Protein AF-A0A453DGQ0-F1 (afdb_monomer)

Foldseek 3Di:
DPDDDDPVNLVVVLVVLQPDDDPQVVLLVVLLVLLPDDDDLSSLVSLQSSLVSLDDHDVVSLVSNLVSLLVCLPPQDADDPSNLSSLLSSLLRCLQVAAPVSLVSVVSSCVRHDDPPRSVSSVVSNVVYHGPPDDPDVPDPPDPPPPPPDPPPPPPDDDPDDDDDDD

Radius of gyration: 24.18 Å; Cα contacts (8 Å, |Δi|>4): 117; chains: 1; bounding box: 93×49×43 Å

Sequence (167 aa):
QEGNCTLREAVIIGSIIQKVTIPPLHASAALMKLADLEYCGTTSYFIKLFLDKKYALPYRVLDAVFAHFMRFLDDERSMPVIWHQSLLAFVERYKNELEKKDKEQLSRLLDNQKHYLVTPEIRRELRSSANRGEKPTDMSICSPVSVITKPIEEDRWNVPEVPMEED

Mean predicted aligned error: 10.78 Å

Nearest PDB structures (foldseek):
  7wtx-assembly1_w  TM=9.808E-01  e=4.822E-11  Homo sapiens
  7wu0-assembly1_w  TM=9.792E-01  e=1.190E-10  Homo sapiens
  7mqa-assemb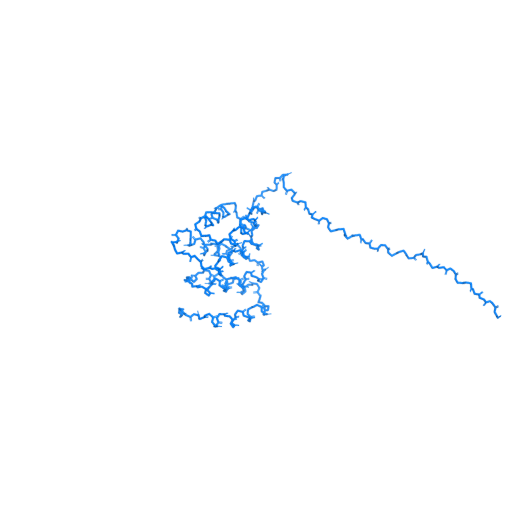ly1_SZ  TM=9.796E-01  e=6.894E-10  Homo sapiens
  7wtv-assembly1_w  TM=9.708E-01  e=7.249E-10  Homo sapiens
  7wtw-assembly1_w  TM=9.707E-01  e=4.416E-09  Homo sapiens

Organism: Aegilops tauschii subsp. strangulata (NCBI:txid200361)

Solvent-accessible surface area (backbone atoms only — not comparable to full-atom values): 10396 Å² total; per-residue (Å²): 130,87,92,72,80,47,75,68,58,47,52,57,56,44,55,49,60,71,73,52,89,68,59,57,69,60,51,43,54,52,47,36,55,54,33,70,46,82,89,46,76,57,49,31,46,53,50,27,57,59,44,73,66,66,62,87,69,58,66,72,40,54,53,37,46,50,51,43,60,56,70,48,44,85,48,87,68,84,75,54,70,55,47,56,53,22,51,35,44,45,42,73,72,42,37,53,75,31,39,62,70,56,54,52,51,50,50,53,31,51,73,63,54,74,44,95,76,53,44,60,54,42,51,52,47,56,74,75,42,59,45,40,90,60,74,85,60,101,81,68,81,74,75,75,82,77,76,82,75,71,77,82,79,76,78,87,76,79,77,77,84,75,83,79,83,84,132

Secondary structure (DSSP, 8-state):
--S---HHHHHHHHHHHHHS---HHHHHHHHHHHHHSPP-HHHHHHHHHHHHT-PPPPHHHHHHHHHHHHTTTT--SPPPHHHHHHHHHHHHHHGGGS-HHHHHHHHHHHHHS--TTHHHHHHHHHHTSPPTT----TT--------------------PPPPPPP-

InterPro domains:
  IPR007955 Bystin [PF05291] (2-135)
  IPR007955 Bystin [PTHR12821] (1-167)

pLDDT: mean 86.14, std 18.2, range [41.0, 98.56]

Structure (mmCIF, N/CA/C/O backbone):
data_AF-A0A453DGQ0-F1
#
_entry.id   AF-A0A453DGQ0-F1
#
loop_
_atom_site.group_PDB
_atom_site.id
_atom_site.type_symbol
_atom_site.label_atom_id
_atom_site.label_alt_id
_atom_site.label_comp_id
_atom_site.label_asym_id
_atom_site.label_entity_id
_atom_site.label_seq_id
_atom_site.pdbx_PDB_ins_code
_atom_site.Cartn_x
_atom_site.Cartn_y
_atom_site.Cartn_z
_atom_site.occupancy
_atom_site.B_iso_or_equiv
_atom_site.auth_seq_id
_atom_site.auth_comp_id
_atom_site.auth_asym_id
_atom_site.auth_atom_id
_atom_site.pdbx_PDB_model_num
ATOM 1 N N . GLN A 1 1 ? -10.926 1.492 -20.078 1.00 49.34 1 GLN A N 1
ATOM 2 C CA . GLN A 1 1 ? -10.073 0.435 -19.500 1.00 49.34 1 GLN A CA 1
ATOM 3 C C . GLN A 1 1 ? -11.000 -0.750 -19.293 1.00 49.34 1 GLN A C 1
ATOM 5 O O . GLN A 1 1 ? -11.985 -0.580 -18.587 1.00 49.34 1 GLN A O 1
ATOM 10 N N . GLU A 1 2 ? -10.806 -1.848 -20.026 1.00 51.12 2 GLU A N 1
ATOM 11 C CA . GLU A 1 2 ? -11.683 -3.028 -19.944 1.00 51.12 2 GLU A CA 1
ATOM 12 C C . GLU A 1 2 ? -11.531 -3.681 -18.559 1.00 51.12 2 GLU A C 1
ATOM 14 O O . GLU A 1 2 ? -10.420 -3.865 -18.061 1.00 51.12 2 GLU A O 1
ATOM 19 N N . GLY A 1 3 ? -12.661 -3.889 -17.882 1.00 58.97 3 GLY A N 1
ATOM 20 C CA . GLY A 1 3 ? -12.757 -4.011 -16.425 1.00 58.97 3 GLY A CA 1
ATOM 21 C C . GLY A 1 3 ? -12.682 -5.430 -15.864 1.00 58.97 3 GLY A C 1
ATOM 22 O O . GLY A 1 3 ? -13.432 -5.746 -14.946 1.00 58.97 3 GLY A O 1
ATOM 23 N N . ASN A 1 4 ? -11.837 -6.313 -16.393 1.00 66.88 4 ASN A N 1
ATOM 24 C CA . ASN A 1 4 ? -11.818 -7.710 -15.945 1.00 66.88 4 ASN A CA 1
ATOM 25 C C . ASN A 1 4 ? -10.459 -8.402 -16.122 1.00 66.88 4 ASN A C 1
ATOM 27 O O . ASN A 1 4 ? -10.332 -9.358 -16.876 1.00 66.88 4 ASN A O 1
ATOM 31 N N . CYS A 1 5 ? -9.453 -7.983 -15.347 1.00 85.88 5 CYS A N 1
ATOM 32 C CA . CYS A 1 5 ? -8.300 -8.849 -15.099 1.00 85.88 5 CYS A CA 1
ATOM 33 C C . CYS A 1 5 ? -8.734 -10.013 -14.197 1.00 85.88 5 CYS A C 1
ATOM 35 O O . CYS A 1 5 ? -9.160 -9.807 -13.058 1.00 85.88 5 CYS A O 1
ATOM 37 N N . THR A 1 6 ? -8.644 -11.241 -14.700 1.00 91.38 6 THR A N 1
ATOM 38 C CA . THR A 1 6 ? -8.937 -12.445 -13.917 1.00 91.38 6 THR A CA 1
ATOM 39 C C . THR A 1 6 ? -7.792 -12.770 -12.956 1.00 91.38 6 THR A C 1
ATOM 41 O O . THR A 1 6 ? -6.635 -12.406 -13.174 1.00 91.38 6 THR A O 1
ATOM 44 N N . LEU A 1 7 ? -8.079 -13.537 -11.898 1.00 91.00 7 LEU A N 1
ATOM 45 C CA . LEU A 1 7 ? -7.051 -13.965 -10.939 1.00 91.00 7 LEU A CA 1
ATOM 46 C C . LEU A 1 7 ? -5.912 -14.756 -11.606 1.00 91.00 7 LEU A C 1
ATOM 48 O O . LEU A 1 7 ? -4.758 -14.622 -11.207 1.00 91.00 7 LEU A O 1
ATOM 52 N N . ARG A 1 8 ? -6.218 -15.564 -12.630 1.00 93.31 8 ARG A N 1
ATOM 53 C CA . ARG A 1 8 ? -5.208 -16.354 -13.353 1.00 93.31 8 ARG A CA 1
ATOM 54 C C . ARG A 1 8 ? -4.257 -15.456 -14.138 1.00 93.31 8 ARG A C 1
ATOM 56 O O . ARG A 1 8 ? -3.046 -15.630 -14.041 1.00 93.31 8 ARG A O 1
ATOM 63 N N . GLU A 1 9 ? -4.793 -14.481 -14.864 1.00 94.62 9 GLU A N 1
ATOM 64 C CA . GLU A 1 9 ? -3.987 -13.504 -15.605 1.00 94.62 9 GLU A CA 1
ATOM 65 C C . GLU A 1 9 ? -3.134 -12.668 -14.655 1.00 94.62 9 GLU A C 1
ATOM 67 O O . GLU A 1 9 ? -1.936 -12.499 -14.890 1.00 94.62 9 GLU A O 1
ATOM 72 N N . ALA A 1 10 ? -3.723 -12.222 -13.541 1.00 95.19 10 ALA A N 1
ATOM 73 C CA . ALA A 1 10 ? -3.013 -11.460 -12.527 1.00 95.19 10 ALA A CA 1
ATOM 74 C C . ALA A 1 10 ? -1.803 -12.227 -11.985 1.00 95.19 10 ALA A C 1
ATOM 76 O O . ALA A 1 10 ? -0.714 -11.666 -11.920 1.00 95.19 10 ALA A O 1
ATOM 77 N N . VAL A 1 11 ? -1.952 -13.516 -11.666 1.00 95.56 11 VAL A N 1
ATOM 78 C CA . VAL A 1 11 ? -0.847 -14.356 -11.170 1.00 95.56 11 VAL A CA 1
ATOM 79 C C . VAL A 1 11 ? 0.253 -14.541 -12.221 1.00 95.56 11 VAL A C 1
ATOM 81 O O . VAL A 1 11 ? 1.436 -14.456 -11.885 1.00 95.56 11 VAL A O 1
ATOM 84 N N . ILE A 1 12 ? -0.106 -14.756 -13.492 1.00 97.06 12 ILE A N 1
ATOM 85 C CA . ILE A 1 12 ? 0.873 -14.921 -14.580 1.00 97.06 12 ILE A CA 1
ATOM 86 C C . ILE A 1 12 ? 1.690 -13.636 -14.757 1.00 97.06 12 ILE A C 1
ATOM 88 O O . ILE A 1 12 ? 2.921 -13.670 -14.691 1.00 97.06 12 ILE A O 1
ATOM 92 N N . ILE A 1 13 ? 1.012 -12.496 -14.918 1.00 96.44 13 ILE A N 1
ATOM 93 C CA . ILE A 1 13 ? 1.656 -11.183 -15.070 1.00 96.44 13 ILE A CA 1
ATOM 94 C C . ILE A 1 13 ? 2.458 -10.847 -13.810 1.00 96.44 13 ILE A C 1
ATOM 96 O O . ILE A 1 13 ? 3.587 -10.360 -13.885 1.00 96.44 13 ILE A O 1
ATOM 100 N N . GLY A 1 14 ? 1.907 -11.166 -12.642 1.00 96.50 14 GLY A N 1
ATOM 101 C CA . GLY A 1 14 ? 2.546 -10.941 -11.359 1.00 96.50 14 GLY A CA 1
ATOM 102 C C . GLY A 1 14 ? 3.877 -11.672 -11.217 1.00 96.50 14 GLY A C 1
ATOM 103 O O . GLY A 1 14 ? 4.852 -11.075 -10.764 1.00 96.50 14 GLY A O 1
ATOM 104 N N . SER A 1 15 ? 3.965 -12.921 -11.687 1.00 97.75 15 SER A N 1
ATOM 105 C CA . SER A 1 15 ? 5.225 -13.676 -11.693 1.00 97.75 15 SER A CA 1
ATOM 106 C C . SER A 1 15 ? 6.310 -12.983 -12.522 1.00 97.75 15 SER A C 1
ATOM 108 O O . SER A 1 15 ? 7.476 -12.958 -12.124 1.00 97.75 15 SER A O 1
ATOM 110 N N . ILE A 1 16 ? 5.933 -12.383 -13.655 1.00 97.69 16 ILE A N 1
ATOM 111 C CA . ILE A 1 16 ? 6.860 -11.631 -14.509 1.00 97.69 16 ILE A CA 1
ATOM 112 C C . ILE A 1 16 ? 7.320 -10.366 -13.786 1.00 97.69 16 ILE A C 1
ATOM 114 O O . ILE A 1 16 ? 8.525 -10.135 -13.683 1.00 97.69 16 ILE A O 1
ATOM 118 N N . ILE A 1 17 ? 6.383 -9.588 -13.226 1.00 97.06 17 ILE A N 1
ATOM 119 C CA . ILE A 1 17 ? 6.696 -8.371 -12.462 1.00 97.06 17 ILE A CA 1
ATOM 120 C C . ILE A 1 17 ? 7.673 -8.698 -11.337 1.00 97.06 17 ILE A C 1
ATOM 122 O O . ILE A 1 17 ? 8.669 -8.000 -11.189 1.00 97.06 17 ILE A O 1
ATOM 126 N N . GLN A 1 18 ? 7.452 -9.775 -10.580 1.00 96.94 18 GLN A N 1
ATOM 127 C CA . GLN A 1 18 ? 8.344 -10.189 -9.493 1.00 96.94 18 GLN A CA 1
ATOM 128 C C . GLN A 1 18 ? 9.767 -10.497 -9.969 1.00 96.94 18 GLN A C 1
ATOM 130 O O . GLN A 1 18 ? 10.722 -10.075 -9.315 1.00 96.94 18 GLN A O 1
ATOM 135 N N . LYS A 1 19 ? 9.920 -11.179 -11.109 1.00 97.00 19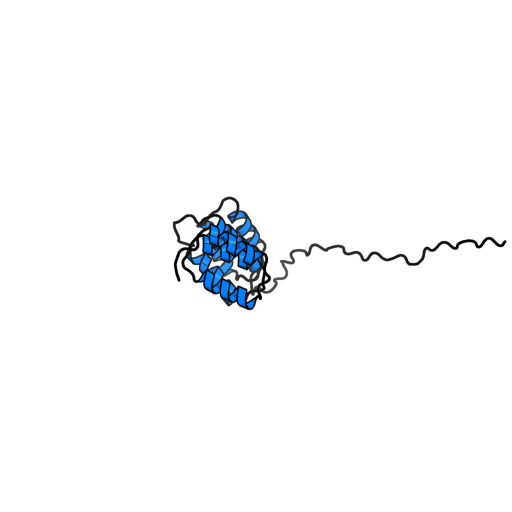 LYS A N 1
ATOM 136 C CA . LYS A 1 19 ? 11.221 -11.642 -11.619 1.00 97.00 19 LYS A CA 1
ATOM 137 C C . LYS A 1 19 ? 12.011 -10.564 -12.355 1.00 97.00 19 LYS A C 1
ATOM 139 O O . LYS A 1 19 ? 13.232 -10.538 -12.265 1.00 97.00 19 LYS A O 1
ATOM 144 N N . VAL A 1 20 ? 11.334 -9.682 -13.083 1.00 97.00 20 VAL A N 1
ATOM 145 C CA . VAL A 1 20 ? 11.991 -8.675 -13.924 1.00 97.00 20 VAL A CA 1
ATOM 146 C C . VAL A 1 20 ? 12.391 -7.455 -13.099 1.00 97.00 20 VAL A C 1
ATOM 148 O O . VAL A 1 20 ? 11.639 -6.987 -12.241 1.00 97.00 20 VAL A O 1
ATOM 151 N N . THR A 1 21 ? 13.569 -6.900 -13.372 1.00 96.31 21 THR A N 1
ATOM 152 C CA . THR A 1 21 ? 13.975 -5.597 -12.836 1.00 96.31 21 THR A CA 1
ATOM 153 C C . THR A 1 21 ? 13.303 -4.489 -13.638 1.00 96.31 21 THR A C 1
ATOM 155 O O . THR A 1 21 ? 13.544 -4.347 -14.833 1.00 96.31 21 THR A O 1
ATOM 158 N N . ILE A 1 22 ? 12.464 -3.693 -12.978 1.00 96.19 22 ILE A N 1
ATOM 159 C CA . ILE A 1 22 ? 11.734 -2.586 -13.599 1.00 96.19 22 ILE A CA 1
ATOM 160 C C . ILE A 1 22 ? 12.408 -1.279 -13.166 1.00 96.19 22 ILE A C 1
ATOM 162 O O . ILE A 1 22 ? 12.625 -1.087 -11.970 1.00 96.19 22 ILE A O 1
ATOM 166 N N . PRO A 1 23 ? 12.748 -0.354 -14.079 1.00 97.00 23 PRO A N 1
ATOM 167 C CA . PRO A 1 23 ? 13.328 0.917 -13.665 1.00 97.00 23 PRO A CA 1
ATOM 168 C C . PRO A 1 23 ? 12.368 1.704 -12.744 1.00 97.00 23 PRO A C 1
ATOM 170 O O . PRO A 1 23 ? 11.169 1.763 -13.045 1.00 97.00 23 PRO A O 1
ATOM 173 N N . PRO A 1 24 ? 12.859 2.356 -11.669 1.00 95.50 24 PRO A N 1
ATOM 174 C CA . PRO A 1 24 ? 12.008 2.983 -10.649 1.00 95.50 24 PRO A CA 1
ATOM 175 C C . PRO A 1 24 ? 11.001 4.007 -11.183 1.00 95.50 24 PRO A C 1
ATOM 177 O O . PRO A 1 24 ? 9.884 4.093 -10.674 1.00 95.50 24 PRO A O 1
ATOM 180 N N . LEU A 1 25 ? 11.361 4.756 -12.231 1.00 96.00 25 LEU A N 1
ATOM 181 C CA . LEU A 1 25 ? 10.475 5.749 -12.844 1.00 96.00 25 LEU A CA 1
ATOM 182 C C . LEU A 1 25 ? 9.235 5.099 -13.479 1.00 96.00 25 LEU A C 1
ATOM 184 O O . LEU A 1 25 ? 8.115 5.562 -13.274 1.00 96.00 25 LEU A O 1
ATOM 188 N N . HIS A 1 26 ? 9.423 3.991 -14.199 1.00 96.88 26 HIS A N 1
ATOM 189 C CA . HIS A 1 26 ? 8.323 3.250 -14.817 1.00 96.88 26 HIS A CA 1
ATOM 190 C C . HIS A 1 26 ? 7.452 2.568 -13.759 1.00 96.88 26 HIS A C 1
ATOM 192 O O . HIS A 1 26 ? 6.227 2.615 -13.846 1.00 96.88 26 HIS A O 1
ATOM 198 N N . ALA A 1 27 ? 8.075 1.994 -12.724 1.00 96.94 27 ALA A N 1
ATOM 199 C CA . ALA A 1 27 ? 7.355 1.408 -11.595 1.00 96.94 27 ALA A CA 1
ATOM 200 C C . ALA A 1 27 ? 6.500 2.452 -10.857 1.00 96.94 27 ALA A C 1
ATOM 202 O O . ALA A 1 27 ? 5.346 2.188 -10.536 1.00 96.94 27 ALA A O 1
ATOM 203 N N . SER A 1 28 ? 7.037 3.658 -10.659 1.00 96.94 28 SER A N 1
ATOM 204 C CA . SER A 1 28 ? 6.330 4.789 -10.049 1.00 96.94 28 SER A CA 1
ATOM 205 C C . SER A 1 28 ? 5.087 5.188 -10.846 1.00 96.94 28 SER A C 1
ATOM 207 O O . SER A 1 28 ? 4.002 5.311 -10.281 1.00 96.94 28 SER A O 1
ATOM 209 N N . ALA A 1 29 ? 5.224 5.342 -12.168 1.00 97.38 29 ALA A N 1
ATOM 210 C CA . ALA A 1 29 ? 4.107 5.695 -13.042 1.00 97.38 29 ALA A CA 1
ATOM 211 C C . ALA A 1 29 ? 3.021 4.604 -13.068 1.00 97.38 29 ALA A C 1
ATOM 213 O O . ALA A 1 29 ? 1.832 4.914 -12.973 1.00 97.38 29 ALA A O 1
ATOM 214 N N . ALA A 1 30 ? 3.425 3.331 -13.141 1.00 97.00 30 ALA A N 1
ATOM 215 C CA . ALA A 1 30 ? 2.504 2.199 -13.082 1.00 97.00 30 ALA A CA 1
ATOM 216 C C . ALA A 1 30 ? 1.740 2.163 -11.751 1.00 97.00 30 ALA A C 1
ATOM 218 O O . ALA A 1 30 ? 0.522 1.989 -11.743 1.00 97.00 30 ALA A O 1
ATOM 219 N N . LEU A 1 31 ? 2.437 2.384 -10.634 1.00 97.12 31 LEU A N 1
ATOM 220 C CA . LEU A 1 31 ? 1.847 2.374 -9.301 1.00 97.12 31 LEU A CA 1
ATOM 221 C C . LEU A 1 31 ? 0.841 3.515 -9.094 1.00 97.12 31 LEU A C 1
ATOM 223 O O . LEU A 1 31 ? -0.240 3.260 -8.569 1.00 97.12 31 LEU A O 1
ATOM 227 N N . MET A 1 32 ? 1.135 4.735 -9.565 1.00 96.81 32 MET A N 1
ATOM 228 C CA . MET A 1 32 ? 0.142 5.822 -9.552 1.00 96.81 32 MET A CA 1
ATOM 229 C C . MET A 1 32 ? -1.101 5.442 -10.352 1.00 96.81 32 MET A C 1
ATOM 231 O O . MET A 1 32 ? -2.219 5.592 -9.868 1.00 96.81 32 MET A O 1
ATOM 235 N N . LYS A 1 33 ? -0.914 4.894 -11.562 1.00 96.31 33 LYS A N 1
ATOM 236 C CA . LYS A 1 33 ? -2.053 4.521 -12.399 1.00 96.31 33 LYS A CA 1
ATOM 237 C C . LYS A 1 33 ? -2.910 3.449 -11.733 1.00 96.31 33 LYS A C 1
ATOM 239 O O . LYS A 1 33 ? -4.126 3.559 -11.811 1.00 96.31 33 LYS A O 1
ATOM 244 N N . LEU A 1 34 ? -2.294 2.456 -11.083 1.00 96.06 34 LEU A N 1
ATOM 245 C CA . LEU A 1 34 ? -2.988 1.419 -10.312 1.00 96.06 34 LEU A CA 1
ATOM 246 C C . LEU A 1 34 ? -3.767 2.000 -9.126 1.00 96.06 34 LEU A C 1
ATOM 248 O O . LEU A 1 34 ? -4.903 1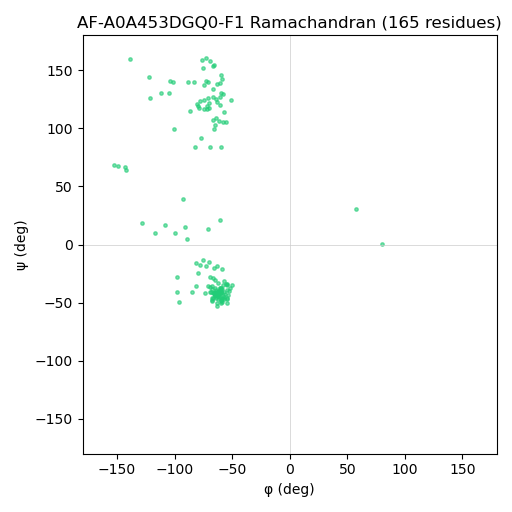.591 -8.902 1.00 96.06 34 LEU A O 1
ATOM 252 N N . ALA A 1 35 ? -3.188 2.958 -8.398 1.00 96.25 35 ALA A N 1
ATOM 253 C CA . ALA A 1 35 ? -3.852 3.635 -7.284 1.00 96.25 35 ALA A CA 1
ATOM 254 C C . ALA A 1 35 ? -5.108 4.411 -7.733 1.00 96.25 35 ALA A C 1
ATOM 256 O O . ALA A 1 35 ? -6.106 4.468 -7.007 1.00 96.25 35 ALA A O 1
ATOM 257 N N . ASP A 1 36 ? -5.093 4.947 -8.954 1.00 94.44 36 ASP A N 1
ATOM 258 C CA . ASP A 1 36 ? -6.222 5.665 -9.550 1.00 94.44 36 ASP A CA 1
ATOM 259 C C . ASP A 1 36 ? -7.333 4.760 -10.095 1.00 94.44 36 ASP A C 1
ATOM 261 O O . ASP A 1 36 ? -8.448 5.241 -10.297 1.00 94.44 36 ASP A O 1
ATOM 265 N N . LEU A 1 37 ? -7.073 3.470 -10.334 1.00 92.38 37 LEU A N 1
ATOM 266 C CA . LEU A 1 37 ? -8.096 2.568 -10.867 1.00 92.38 37 LEU A CA 1
ATOM 267 C C . LEU A 1 37 ? -9.237 2.350 -9.875 1.00 92.38 37 LEU A C 1
ATOM 269 O O . LEU A 1 37 ? -9.069 2.430 -8.653 1.00 92.38 37 LEU A O 1
ATOM 273 N N . GLU A 1 38 ? -10.401 2.013 -10.430 1.00 89.62 38 GLU A N 1
ATOM 274 C CA . GLU A 1 38 ? -11.485 1.447 -9.645 1.00 89.62 38 GLU A CA 1
ATOM 275 C C . GLU A 1 38 ? -11.013 0.155 -8.973 1.00 89.62 38 GLU A C 1
ATOM 277 O O . GLU A 1 38 ? -10.211 -0.622 -9.508 1.00 89.62 38 GLU A O 1
ATOM 282 N N . TYR A 1 39 ? -11.484 -0.041 -7.751 1.00 88.62 39 TYR A N 1
ATOM 283 C CA . TYR A 1 39 ? -11.034 -1.146 -6.944 1.00 88.62 39 TYR A CA 1
ATOM 284 C C . TYR A 1 39 ? -11.554 -2.485 -7.455 1.00 88.62 39 TYR A C 1
ATOM 286 O O . TYR A 1 39 ? -12.756 -2.734 -7.516 1.00 88.62 39 TYR A O 1
ATOM 294 N N . CYS A 1 40 ? -10.619 -3.397 -7.685 1.00 86.44 40 CYS A N 1
ATOM 295 C CA . CYS A 1 40 ? -10.867 -4.826 -7.745 1.00 86.44 40 CYS A CA 1
ATOM 296 C C . CYS A 1 40 ? -9.723 -5.558 -7.025 1.00 86.44 40 CYS A C 1
ATOM 298 O O . CYS A 1 40 ? -8.632 -5.011 -6.842 1.00 86.44 40 CYS A O 1
ATOM 300 N N . GLY A 1 41 ? -9.947 -6.805 -6.599 1.00 86.94 41 GLY A N 1
ATOM 301 C CA . GLY A 1 41 ? -8.957 -7.549 -5.804 1.00 86.94 41 GLY A CA 1
ATOM 302 C C . GLY A 1 41 ? -7.587 -7.695 -6.486 1.00 86.94 41 GLY A C 1
ATOM 303 O O . GLY A 1 41 ? -6.553 -7.678 -5.815 1.00 86.94 41 GLY A O 1
ATOM 304 N N . THR A 1 42 ? -7.553 -7.764 -7.822 1.00 93.06 42 THR A N 1
ATOM 305 C CA . THR A 1 42 ? -6.310 -7.820 -8.608 1.00 93.06 42 THR A CA 1
ATOM 306 C C . THR A 1 42 ? -5.526 -6.509 -8.575 1.00 93.06 42 THR A C 1
ATOM 308 O O . THR A 1 42 ? -4.300 -6.541 -8.646 1.00 93.06 42 THR A O 1
ATOM 311 N N . THR A 1 43 ? -6.188 -5.360 -8.401 1.00 94.12 43 THR A N 1
ATOM 312 C CA . THR A 1 43 ? -5.511 -4.062 -8.249 1.00 94.12 43 THR A CA 1
ATOM 313 C C . THR A 1 43 ? -4.639 -4.054 -6.993 1.00 94.12 43 THR A C 1
ATOM 315 O O . THR A 1 43 ? -3.455 -3.736 -7.086 1.00 94.12 43 THR A O 1
ATOM 318 N N . SER A 1 44 ? -5.158 -4.506 -5.841 1.00 95.50 44 SER A N 1
ATOM 319 C CA . SER A 1 44 ? -4.345 -4.658 -4.619 1.00 95.50 44 SER A CA 1
ATOM 320 C C . SER A 1 44 ? -3.197 -5.641 -4.792 1.00 95.50 44 SER A C 1
ATOM 322 O O . SER A 1 44 ? -2.111 -5.409 -4.270 1.00 95.50 44 SER A O 1
ATOM 324 N N . TYR A 1 45 ? -3.419 -6.727 -5.535 1.00 96.75 45 TYR A N 1
ATOM 325 C CA . TYR A 1 45 ? -2.355 -7.677 -5.832 1.00 96.75 45 TYR A CA 1
ATOM 326 C C . TYR A 1 45 ? -1.205 -6.999 -6.589 1.00 96.75 45 TYR A C 1
ATOM 328 O O . TYR A 1 45 ? -0.062 -7.073 -6.145 1.00 96.75 45 TYR A O 1
ATOM 336 N N . PHE A 1 46 ? -1.491 -6.266 -7.669 1.00 97.44 46 PHE A N 1
ATOM 337 C CA . PHE A 1 46 ? -0.454 -5.554 -8.417 1.00 97.44 46 PHE A CA 1
ATOM 338 C C . PHE A 1 46 ? 0.214 -4.439 -7.608 1.00 97.44 46 PHE A C 1
ATOM 340 O O . PHE A 1 46 ? 1.439 -4.333 -7.647 1.00 97.44 46 PHE A O 1
ATOM 347 N N . ILE A 1 47 ? -0.548 -3.648 -6.842 1.00 97.75 47 ILE A N 1
ATOM 348 C CA . ILE A 1 47 ? 0.011 -2.627 -5.941 1.00 97.75 47 ILE A CA 1
ATOM 349 C C . ILE A 1 47 ? 1.023 -3.278 -4.994 1.00 97.75 47 ILE A C 1
ATOM 351 O O . ILE A 1 47 ? 2.170 -2.836 -4.935 1.00 97.75 47 ILE A O 1
ATOM 355 N N . LYS A 1 48 ? 0.649 -4.382 -4.333 1.00 97.88 48 LYS A N 1
ATOM 356 C CA . LYS A 1 48 ? 1.554 -5.137 -3.460 1.00 97.88 48 LYS A CA 1
ATOM 357 C C . LYS A 1 48 ? 2.841 -5.543 -4.184 1.00 97.88 48 LYS A C 1
ATOM 359 O O . LYS A 1 48 ? 3.922 -5.328 -3.650 1.00 97.88 48 LYS A O 1
ATOM 364 N N . LEU A 1 49 ? 2.746 -6.080 -5.402 1.00 98.00 49 LEU A N 1
ATOM 365 C CA . LEU A 1 49 ? 3.925 -6.494 -6.175 1.00 98.00 49 LEU A CA 1
ATOM 366 C C . LEU A 1 49 ? 4.895 -5.348 -6.462 1.00 98.00 49 LEU A C 1
ATOM 368 O O . LEU A 1 49 ? 6.108 -5.542 -6.391 1.00 98.00 49 LEU A O 1
ATOM 372 N N . PHE A 1 50 ? 4.378 -4.165 -6.792 1.00 97.81 50 PHE A N 1
ATOM 373 C CA . PHE A 1 50 ? 5.214 -2.989 -7.018 1.00 97.81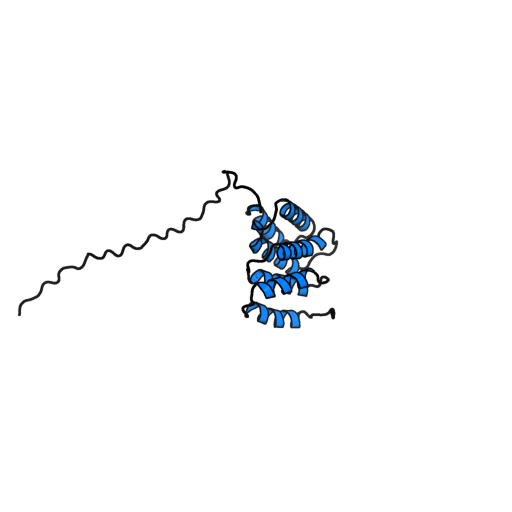 50 PHE A CA 1
ATOM 374 C C . PHE A 1 50 ? 5.831 -2.460 -5.717 1.00 97.81 50 PHE A C 1
ATOM 376 O O . PHE A 1 50 ? 6.988 -2.044 -5.729 1.00 97.81 50 PHE A O 1
ATOM 383 N N . LEU A 1 51 ? 5.115 -2.527 -4.592 1.00 97.88 51 LEU A N 1
ATOM 384 C CA . LEU A 1 51 ? 5.652 -2.161 -3.276 1.00 97.88 51 LEU A CA 1
ATOM 385 C C . LEU A 1 51 ? 6.749 -3.138 -2.815 1.00 97.88 51 LEU A C 1
ATOM 387 O O . LEU A 1 51 ? 7.787 -2.707 -2.310 1.00 97.88 51 LEU A O 1
ATOM 391 N N . ASP A 1 52 ? 6.582 -4.437 -3.082 1.00 97.50 52 ASP A N 1
ATOM 392 C CA . ASP A 1 52 ? 7.560 -5.488 -2.766 1.00 97.50 52 ASP A CA 1
ATOM 393 C C . ASP A 1 52 ? 8.893 -5.311 -3.522 1.00 97.50 52 ASP A C 1
ATOM 395 O O . ASP A 1 52 ? 9.923 -5.840 -3.094 1.00 97.50 52 ASP A O 1
ATOM 399 N N . LYS A 1 53 ? 8.917 -4.520 -4.607 1.00 96.19 53 LYS A N 1
ATOM 400 C CA . LYS A 1 53 ? 10.165 -4.117 -5.280 1.00 96.19 53 LYS A CA 1
ATOM 401 C C . LYS A 1 53 ? 11.016 -3.145 -4.470 1.00 96.19 53 LYS A C 1
ATOM 403 O O . LYS A 1 53 ? 12.190 -2.972 -4.788 1.00 96.19 53 LYS A O 1
ATOM 408 N N . LYS A 1 54 ? 10.454 -2.522 -3.429 1.00 95.56 54 LYS A N 1
ATOM 409 C CA . LYS A 1 54 ? 11.174 -1.677 -2.465 1.00 95.56 54 LYS A CA 1
ATOM 410 C C . LYS A 1 54 ? 11.924 -0.503 -3.111 1.00 95.56 54 LYS A C 1
ATOM 412 O O . LYS A 1 54 ? 12.934 -0.045 -2.576 1.00 95.56 54 LYS A O 1
ATOM 417 N N . TYR A 1 55 ? 11.435 0.031 -4.228 1.00 96.00 55 TYR A N 1
ATOM 418 C CA . TYR A 1 55 ? 12.031 1.216 -4.847 1.00 96.00 55 TYR A CA 1
ATOM 419 C C . TYR A 1 55 ? 11.872 2.461 -3.963 1.00 96.00 55 TYR A C 1
ATOM 421 O O . TYR A 1 55 ? 10.934 2.560 -3.168 1.00 96.00 55 TYR A O 1
ATOM 429 N N . ALA A 1 56 ? 12.786 3.421 -4.107 1.00 94.94 56 ALA A N 1
ATOM 430 C CA . ALA A 1 56 ? 12.564 4.773 -3.609 1.00 94.94 56 ALA A CA 1
ATOM 431 C C . ALA A 1 56 ? 11.513 5.439 -4.509 1.00 94.94 56 ALA A C 1
ATOM 433 O O . ALA A 1 56 ? 11.729 5.572 -5.715 1.00 94.94 56 ALA A O 1
ATOM 434 N N . LEU A 1 57 ? 10.360 5.787 -3.938 1.00 94.50 57 LEU A N 1
ATOM 435 C CA . LEU A 1 57 ? 9.235 6.360 -4.673 1.00 94.50 57 LEU A CA 1
ATOM 436 C C . LEU A 1 57 ? 9.152 7.872 -4.417 1.00 94.50 57 LEU A C 1
ATOM 438 O O . LEU A 1 57 ? 9.347 8.299 -3.280 1.00 94.50 57 LEU A O 1
ATOM 442 N N . PRO A 1 58 ? 8.825 8.691 -5.432 1.00 96.69 58 PRO A N 1
ATOM 443 C CA . PRO A 1 58 ? 8.497 10.098 -5.221 1.00 96.69 58 PRO A CA 1
ATOM 444 C C . PRO A 1 58 ? 7.286 10.261 -4.292 1.00 96.69 58 PRO A C 1
ATOM 446 O O . PRO A 1 58 ? 6.335 9.484 -4.389 1.00 96.69 58 PRO A O 1
ATOM 449 N N . TYR A 1 59 ? 7.258 11.317 -3.471 1.00 95.81 59 TYR A N 1
ATOM 450 C CA . TYR A 1 59 ? 6.164 11.548 -2.512 1.00 95.81 59 TYR A CA 1
ATOM 451 C C . TYR A 1 59 ? 4.779 11.566 -3.156 1.00 95.81 59 TYR A C 1
ATOM 453 O O . TYR A 1 59 ? 3.871 10.935 -2.637 1.00 95.81 59 TYR A O 1
ATOM 461 N N . ARG A 1 60 ? 4.640 12.148 -4.354 1.00 96.69 60 ARG A N 1
ATOM 462 C CA . ARG A 1 60 ? 3.369 12.124 -5.097 1.00 96.69 60 ARG A CA 1
ATOM 463 C C . ARG A 1 60 ? 2.814 10.713 -5.319 1.00 96.69 60 ARG A C 1
ATOM 465 O O . ARG A 1 60 ? 1.603 10.532 -5.328 1.00 96.69 60 ARG A O 1
ATOM 472 N N . VAL A 1 61 ? 3.684 9.721 -5.508 1.00 97.81 61 VAL A N 1
ATOM 473 C CA . VAL A 1 61 ? 3.272 8.322 -5.685 1.00 97.81 61 VAL A CA 1
ATOM 474 C C . VAL A 1 61 ? 2.813 7.735 -4.355 1.00 97.81 61 VAL A C 1
ATOM 476 O O . VAL A 1 61 ? 1.799 7.045 -4.315 1.00 97.81 61 VAL A O 1
ATOM 479 N N . LEU A 1 62 ? 3.533 8.028 -3.269 1.00 97.31 62 LEU A N 1
ATOM 480 C CA . LEU A 1 62 ? 3.149 7.597 -1.924 1.00 97.31 62 LEU A CA 1
ATOM 481 C C . LEU A 1 62 ? 1.802 8.194 -1.517 1.00 97.31 62 LEU A C 1
ATOM 483 O O . LEU A 1 62 ? 0.951 7.457 -1.031 1.00 97.31 62 LEU A O 1
ATOM 487 N N . ASP A 1 63 ? 1.582 9.477 -1.795 1.00 97.38 63 ASP A N 1
ATOM 488 C CA . ASP A 1 63 ? 0.322 10.167 -1.522 1.00 97.38 63 ASP A CA 1
ATOM 489 C C . ASP A 1 63 ? -0.836 9.538 -2.314 1.00 97.38 63 ASP A C 1
ATOM 491 O O . ASP A 1 63 ? -1.914 9.319 -1.765 1.00 97.38 63 ASP A O 1
ATOM 495 N N . ALA A 1 64 ? -0.613 9.175 -3.584 1.00 98.00 64 ALA A N 1
ATOM 496 C CA . ALA A 1 64 ? -1.618 8.496 -4.405 1.00 98.00 64 ALA A CA 1
ATOM 497 C C . ALA A 1 64 ? -1.968 7.099 -3.860 1.00 98.00 64 ALA A C 1
ATOM 499 O O . ALA A 1 64 ? -3.142 6.743 -3.757 1.00 98.00 64 ALA A O 1
ATOM 500 N N . VAL A 1 65 ? -0.962 6.312 -3.464 1.00 98.00 65 VAL A N 1
ATOM 501 C CA . VAL A 1 65 ? -1.165 4.981 -2.865 1.00 98.00 65 VAL A CA 1
ATOM 502 C C . VAL A 1 65 ? -1.852 5.087 -1.503 1.00 98.00 65 VAL A C 1
ATOM 504 O O . VAL A 1 65 ? -2.776 4.328 -1.214 1.00 98.00 65 VAL A O 1
ATOM 507 N N . PHE A 1 66 ? -1.457 6.052 -0.675 1.00 98.19 66 PHE A N 1
ATOM 508 C CA . PHE A 1 66 ? -2.121 6.344 0.590 1.00 98.19 66 PHE A CA 1
ATOM 509 C C . PHE A 1 66 ? -3.593 6.712 0.368 1.00 98.19 66 PHE A C 1
ATOM 511 O O . PHE A 1 66 ? -4.481 6.112 0.975 1.00 98.19 66 PHE A O 1
ATOM 518 N N . ALA A 1 67 ? -3.863 7.633 -0.561 1.00 97.75 67 ALA A N 1
ATOM 519 C CA . ALA A 1 67 ? -5.214 8.044 -0.917 1.00 97.75 67 ALA A CA 1
ATOM 520 C C . ALA A 1 67 ? -6.055 6.866 -1.426 1.00 97.75 67 ALA A C 1
ATOM 522 O O . ALA A 1 67 ? -7.229 6.774 -1.078 1.00 97.75 67 ALA A O 1
ATOM 523 N N . HIS A 1 68 ? -5.467 5.934 -2.187 1.00 97.38 68 HIS A N 1
ATOM 524 C CA . HIS A 1 68 ? -6.140 4.703 -2.605 1.00 97.38 68 HIS A CA 1
ATOM 525 C C . HIS A 1 68 ? -6.651 3.892 -1.406 1.00 97.38 68 HIS A C 1
ATOM 527 O O . HIS A 1 68 ? -7.810 3.485 -1.404 1.00 97.38 68 HIS A O 1
ATOM 533 N N . PHE A 1 69 ? -5.833 3.696 -0.368 1.00 97.94 69 PHE A N 1
ATOM 534 C CA . PHE A 1 69 ? -6.259 2.984 0.842 1.00 97.94 69 PHE A CA 1
ATOM 535 C C . PHE A 1 69 ? -7.291 3.765 1.665 1.00 97.94 69 PHE A C 1
ATOM 537 O O . PHE A 1 69 ? -8.218 3.162 2.204 1.00 97.94 69 PHE A O 1
ATOM 544 N N . MET A 1 70 ? -7.177 5.094 1.732 1.00 97.69 70 MET A N 1
ATOM 545 C CA . MET A 1 70 ? -8.122 5.934 2.481 1.00 97.69 70 MET A CA 1
ATOM 546 C C . MET A 1 70 ? -9.544 5.926 1.907 1.00 97.69 70 MET A C 1
ATOM 548 O O . MET A 1 70 ? -10.485 6.198 2.648 1.00 97.69 70 MET A O 1
ATOM 552 N N . ARG A 1 71 ? -9.739 5.550 0.633 1.00 95.44 71 ARG A N 1
ATOM 553 C CA . ARG A 1 71 ? -11.082 5.373 0.039 1.00 95.44 71 ARG A CA 1
ATOM 554 C C . ARG A 1 71 ? -11.937 4.338 0.779 1.00 95.44 71 ARG A C 1
ATOM 556 O O . ARG A 1 71 ? -13.153 4.381 0.659 1.00 95.44 71 ARG A O 1
ATOM 563 N N . PHE A 1 72 ? -11.310 3.434 1.534 1.00 96.19 72 PHE A N 1
ATOM 564 C CA . PHE A 1 72 ? -11.983 2.351 2.256 1.00 96.19 72 PHE A CA 1
ATOM 565 C C . PHE A 1 72 ? -12.198 2.639 3.744 1.00 96.19 72 PHE A C 1
ATOM 567 O O . PHE A 1 72 ? -12.561 1.731 4.488 1.00 96.19 72 PHE A O 1
ATOM 574 N N . LEU A 1 73 ? -11.951 3.875 4.197 1.00 95.38 73 LEU A N 1
ATOM 575 C CA . LEU A 1 73 ? -12.132 4.254 5.600 1.00 95.38 73 LEU A CA 1
ATOM 576 C C . LEU A 1 73 ? -13.578 4.036 6.063 1.00 95.38 73 LEU A C 1
ATOM 578 O O . LEU A 1 73 ? -13.795 3.421 7.104 1.00 95.38 73 LEU A O 1
ATOM 582 N N . ASP A 1 74 ? -14.536 4.474 5.251 1.00 91.69 74 ASP A N 1
ATOM 583 C CA . ASP A 1 74 ? -15.973 4.389 5.534 1.00 91.69 74 ASP A CA 1
ATOM 584 C C . ASP A 1 74 ? -16.682 3.344 4.649 1.00 91.69 74 ASP A C 1
ATOM 586 O O . ASP A 1 74 ? -17.900 3.367 4.501 1.00 91.69 74 ASP A O 1
ATOM 590 N N . ASP A 1 75 ? -15.928 2.428 4.026 1.00 91.94 75 ASP A N 1
ATOM 591 C CA . ASP A 1 75 ? -16.511 1.339 3.235 1.00 91.94 75 ASP A CA 1
ATOM 592 C C . ASP A 1 75 ? -17.023 0.240 4.176 1.00 91.94 75 ASP A C 1
ATOM 594 O O . ASP A 1 75 ? -16.272 -0.293 4.993 1.00 91.94 75 ASP A O 1
ATOM 598 N N . GLU A 1 76 ? -18.306 -0.101 4.065 1.00 90.44 76 GLU A N 1
ATOM 599 C CA . GLU A 1 76 ? -18.950 -1.124 4.899 1.00 90.44 76 GLU A CA 1
ATOM 600 C C . GLU A 1 76 ? -18.519 -2.550 4.527 1.00 90.44 76 GLU A C 1
ATOM 602 O O . GLU A 1 76 ? -18.697 -3.493 5.303 1.00 90.44 76 GLU A O 1
ATOM 607 N N . ARG A 1 77 ? -17.955 -2.741 3.328 1.00 91.44 77 ARG A N 1
ATOM 608 C CA . ARG A 1 77 ? -17.522 -4.057 2.862 1.00 91.44 77 ARG A CA 1
ATOM 609 C C . ARG A 1 77 ? -16.260 -4.479 3.603 1.00 91.44 77 ARG A C 1
ATOM 611 O O . ARG A 1 77 ? -15.334 -3.697 3.807 1.00 91.44 77 ARG A O 1
ATOM 618 N N . SER A 1 78 ? -16.191 -5.763 3.946 1.00 91.00 78 SER A N 1
ATOM 619 C CA . SER A 1 78 ? -14.964 -6.352 4.481 1.00 91.00 78 SER A CA 1
ATOM 620 C C . SER A 1 78 ? -13.925 -6.479 3.370 1.00 91.00 78 SER A C 1
ATOM 622 O O . SER A 1 78 ? -14.150 -7.171 2.370 1.00 91.00 78 SER A O 1
ATOM 624 N N . MET A 1 79 ? -12.784 -5.812 3.542 1.00 95.50 79 MET A N 1
ATOM 625 C CA . MET A 1 79 ? -11.710 -5.865 2.557 1.00 95.50 79 MET A CA 1
ATOM 626 C C . MET A 1 79 ? -11.018 -7.237 2.544 1.00 95.50 79 MET A C 1
ATOM 628 O O . MET A 1 79 ? -10.779 -7.842 3.592 1.00 95.50 79 MET A O 1
ATOM 632 N N . PRO A 1 80 ? -10.662 -7.764 1.358 1.00 95.38 80 PRO A N 1
ATOM 633 C CA . PRO A 1 80 ? -10.037 -9.075 1.255 1.00 95.38 80 PRO A CA 1
ATOM 634 C C . PRO A 1 80 ? -8.612 -9.066 1.819 1.00 95.38 80 PRO A C 1
ATOM 636 O O . PRO A 1 80 ? -7.922 -8.046 1.823 1.00 95.38 80 PRO A O 1
ATOM 639 N N . VAL A 1 81 ? -8.110 -10.243 2.205 1.00 97.00 81 VAL A N 1
ATOM 640 C CA . VAL A 1 81 ? -6.764 -10.407 2.791 1.00 97.00 81 VAL A CA 1
ATOM 641 C C . VAL A 1 81 ? -5.648 -9.765 1.956 1.00 97.00 81 VAL A C 1
ATOM 643 O O . VAL A 1 81 ? -4.734 -9.162 2.514 1.00 97.00 81 VAL A O 1
ATOM 646 N N . ILE A 1 82 ? -5.739 -9.824 0.622 1.00 96.69 82 ILE A N 1
ATOM 647 C CA . ILE A 1 82 ? -4.729 -9.244 -0.273 1.00 96.69 82 ILE A CA 1
ATOM 648 C C . ILE A 1 82 ? -4.650 -7.716 -0.166 1.00 96.69 82 ILE A C 1
ATOM 650 O O . ILE A 1 82 ? -3.572 -7.146 -0.314 1.00 96.69 82 ILE A O 1
ATOM 654 N N . TRP A 1 83 ? -5.764 -7.048 0.143 1.00 97.88 83 TRP A N 1
ATOM 655 C CA . TRP A 1 83 ? -5.778 -5.609 0.386 1.00 97.88 83 TRP A CA 1
ATOM 656 C C . TRP A 1 83 ? -5.006 -5.274 1.665 1.00 97.88 83 TRP A C 1
ATOM 658 O O . TRP A 1 83 ? -4.113 -4.429 1.637 1.00 97.88 83 TRP A O 1
ATOM 668 N N . HIS A 1 84 ? -5.249 -6.016 2.753 1.00 98.25 84 HIS A N 1
ATOM 669 C CA . HIS A 1 84 ? -4.512 -5.845 4.009 1.00 98.25 84 HIS A CA 1
ATOM 670 C C . HIS A 1 84 ? -3.018 -6.140 3.846 1.00 98.25 84 HIS A C 1
ATOM 672 O O . HIS A 1 84 ? -2.185 -5.410 4.373 1.00 98.25 84 HIS A O 1
ATOM 678 N N . GLN A 1 85 ? -2.663 -7.182 3.091 1.00 98.25 85 GLN A N 1
ATOM 679 C CA . GLN A 1 85 ? -1.267 -7.504 2.783 1.00 98.25 85 GLN A CA 1
ATOM 680 C C . GLN A 1 85 ? -0.597 -6.420 1.932 1.00 98.25 85 GLN A C 1
ATOM 682 O O . GLN A 1 85 ? 0.576 -6.119 2.138 1.00 98.25 85 GLN A O 1
ATOM 687 N N . SER A 1 86 ? -1.328 -5.822 0.987 1.00 98.31 86 SER A N 1
ATOM 688 C CA . SER A 1 86 ? -0.832 -4.687 0.208 1.00 98.31 86 SER A CA 1
ATOM 689 C C . SER A 1 86 ? -0.599 -3.459 1.086 1.00 98.31 86 SER A C 1
ATOM 691 O O . SER A 1 86 ? 0.404 -2.771 0.908 1.00 98.31 86 SER A O 1
ATOM 693 N N . LEU A 1 87 ? -1.501 -3.188 2.035 1.00 98.50 87 LEU A N 1
ATOM 694 C CA . LEU A 1 87 ? -1.348 -2.097 2.993 1.00 98.50 87 LEU A CA 1
ATOM 695 C C . LEU A 1 87 ? -0.160 -2.336 3.933 1.00 98.50 87 LEU A C 1
ATOM 697 O O . LEU A 1 87 ? 0.614 -1.417 4.187 1.00 98.50 87 LEU A O 1
ATOM 701 N N . LEU A 1 88 ? 0.023 -3.570 4.410 1.00 98.56 88 LEU A N 1
ATOM 702 C CA . LEU A 1 88 ? 1.184 -3.934 5.219 1.00 98.56 88 LEU A CA 1
ATOM 703 C C . LEU A 1 88 ? 2.490 -3.701 4.451 1.00 98.56 88 LEU A C 1
ATOM 705 O O . LEU A 1 88 ? 3.365 -3.028 4.980 1.00 98.56 88 LEU A O 1
ATOM 709 N N . ALA A 1 89 ? 2.588 -4.148 3.194 1.00 98.44 89 ALA A N 1
ATOM 710 C CA . ALA A 1 89 ? 3.775 -3.917 2.366 1.00 98.44 89 ALA A CA 1
ATOM 711 C C . ALA A 1 89 ? 4.083 -2.416 2.179 1.00 98.44 89 ALA A C 1
ATOM 713 O O . ALA A 1 89 ? 5.245 -2.006 2.200 1.00 98.44 89 ALA A O 1
ATOM 714 N N . PHE A 1 90 ? 3.045 -1.582 2.034 1.00 98.50 90 PHE A N 1
ATOM 715 C CA . PHE A 1 90 ? 3.196 -0.126 1.979 1.00 98.50 90 PHE A CA 1
ATOM 716 C C . PHE A 1 90 ? 3.763 0.426 3.291 1.00 98.50 90 PHE A C 1
ATOM 718 O O . PHE A 1 90 ? 4.751 1.159 3.279 1.00 98.50 90 PHE A O 1
ATOM 725 N N . VAL A 1 91 ? 3.172 0.050 4.426 1.00 98.19 91 VAL A N 1
ATOM 726 C CA . VAL A 1 91 ? 3.581 0.549 5.743 1.00 98.19 91 VAL A CA 1
ATOM 727 C C . VAL A 1 91 ? 4.978 0.055 6.120 1.00 98.19 91 VAL A C 1
ATOM 729 O O . VAL A 1 91 ? 5.817 0.869 6.488 1.00 98.19 91 VAL A O 1
ATOM 732 N N . GLU A 1 92 ? 5.281 -1.234 5.974 1.00 97.31 92 GLU A N 1
ATOM 733 C CA . GLU A 1 92 ? 6.609 -1.794 6.266 1.00 97.31 92 GLU A CA 1
ATOM 734 C C . GLU A 1 92 ? 7.721 -1.042 5.533 1.00 97.31 92 GLU A C 1
ATOM 736 O O . GLU A 1 92 ? 8.786 -0.782 6.098 1.00 97.31 92 GLU A O 1
ATOM 741 N N . ARG A 1 93 ? 7.469 -0.666 4.272 1.00 96.94 93 ARG A N 1
ATOM 742 C CA . ARG A 1 93 ? 8.468 0.001 3.443 1.00 96.94 93 ARG A CA 1
ATOM 743 C C . ARG A 1 93 ? 8.527 1.511 3.651 1.00 96.94 93 ARG A C 1
ATOM 745 O O . ARG A 1 93 ? 9.628 2.056 3.664 1.00 96.94 93 ARG A O 1
ATOM 752 N N . TYR A 1 94 ? 7.382 2.176 3.785 1.00 97.31 94 TYR A N 1
ATOM 753 C CA . TYR A 1 94 ? 7.277 3.635 3.693 1.00 97.31 94 TYR A CA 1
ATOM 754 C C . TYR A 1 94 ? 6.801 4.311 4.986 1.00 97.31 94 TYR A C 1
ATOM 756 O O . TYR A 1 94 ? 6.568 5.512 4.981 1.00 97.31 94 TYR A O 1
ATOM 764 N N . LYS A 1 95 ? 6.711 3.600 6.119 1.00 95.12 95 LYS A N 1
ATOM 765 C CA . LYS A 1 95 ? 6.300 4.157 7.429 1.00 95.12 95 LYS A CA 1
ATOM 766 C C . LYS A 1 95 ? 7.034 5.431 7.864 1.00 95.12 95 LYS A C 1
ATOM 768 O O . LYS A 1 95 ? 6.421 6.286 8.496 1.00 95.12 95 LYS A O 1
ATOM 773 N N . ASN A 1 96 ? 8.319 5.568 7.532 1.00 95.06 96 ASN A N 1
ATOM 774 C CA . ASN A 1 96 ? 9.117 6.754 7.878 1.00 95.06 96 ASN A CA 1
ATOM 775 C C . ASN A 1 96 ? 8.890 7.929 6.914 1.00 95.06 96 ASN A C 1
ATOM 777 O O . ASN A 1 96 ? 9.207 9.068 7.239 1.00 95.06 96 ASN A O 1
ATOM 781 N N . GLU A 1 97 ? 8.297 7.654 5.754 1.00 94.88 97 GLU A N 1
ATOM 782 C CA . GLU A 1 97 ? 7.928 8.652 4.755 1.00 94.88 97 GLU A CA 1
ATOM 783 C C . GLU A 1 97 ? 6.518 9.204 4.998 1.00 94.88 97 GLU A C 1
ATOM 785 O O . GLU A 1 97 ? 6.032 9.976 4.182 1.00 94.88 97 GLU A O 1
ATOM 790 N N . LEU A 1 98 ? 5.838 8.821 6.084 1.00 95.06 98 LEU A N 1
ATOM 791 C CA . LEU A 1 98 ? 4.482 9.272 6.411 1.00 95.06 98 LEU A CA 1
ATOM 792 C C . LEU A 1 98 ? 4.501 10.367 7.477 1.00 95.06 98 LEU A C 1
ATOM 794 O O . LEU A 1 98 ? 5.241 10.278 8.464 1.00 95.06 98 LEU A O 1
ATOM 798 N N . GLU A 1 99 ? 3.650 11.380 7.316 1.00 95.12 99 GLU A N 1
ATOM 799 C CA . GLU A 1 99 ? 3.442 12.387 8.355 1.00 95.12 99 GLU A CA 1
ATOM 800 C C . GLU A 1 99 ? 2.646 11.803 9.523 1.00 95.12 99 GLU A C 1
ATOM 802 O O . GLU A 1 99 ? 1.913 10.820 9.393 1.00 95.12 99 GLU A O 1
ATOM 807 N N . LYS A 1 100 ? 2.735 12.455 10.686 1.00 94.69 100 LYS A N 1
ATOM 808 C CA . LYS A 1 100 ? 1.972 12.053 11.874 1.00 94.69 100 LYS A CA 1
ATOM 809 C C . LYS A 1 100 ? 0.466 11.950 11.586 1.00 94.69 100 LYS A C 1
ATOM 811 O O . LYS A 1 100 ? -0.162 10.964 11.963 1.00 94.69 100 LYS A O 1
ATOM 816 N N . LYS A 1 101 ? -0.087 12.926 10.855 1.00 96.00 101 LYS A N 1
ATOM 817 C CA . LYS A 1 101 ? -1.506 12.957 10.461 1.00 96.00 101 LYS A CA 1
ATOM 818 C C . LYS A 1 101 ? -1.897 11.739 9.608 1.00 96.00 101 LYS A C 1
ATOM 820 O O . LYS A 1 101 ? -2.957 11.158 9.819 1.00 96.00 101 LYS A O 1
ATOM 825 N N . ASP A 1 102 ? -1.012 11.303 8.710 1.00 96.62 102 ASP A N 1
ATOM 826 C CA . ASP A 1 102 ? -1.258 10.175 7.809 1.00 96.62 102 ASP A CA 1
ATOM 827 C C . ASP A 1 102 ? -1.321 8.869 8.614 1.00 96.62 102 ASP A C 1
ATOM 829 O O . ASP A 1 102 ? -2.196 8.027 8.406 1.00 96.62 102 ASP A O 1
ATOM 833 N N . LYS A 1 103 ? -0.435 8.714 9.608 1.00 96.69 103 LYS A N 1
ATOM 834 C CA . LYS A 1 103 ? -0.438 7.556 10.517 1.00 96.69 103 LYS A CA 1
ATOM 835 C C . LYS A 1 103 ? -1.663 7.519 11.428 1.00 96.69 103 LYS A C 1
ATOM 837 O O . LYS A 1 103 ? -2.176 6.437 11.726 1.00 96.69 103 LYS A O 1
ATOM 842 N N . GLU A 1 104 ? -2.149 8.678 11.866 1.00 96.62 104 GLU A N 1
ATOM 843 C CA . GLU A 1 104 ? -3.404 8.786 12.616 1.00 96.62 104 GLU A CA 1
ATOM 844 C C . GLU A 1 104 ? -4.599 8.362 11.748 1.00 96.62 104 GLU A C 1
ATOM 846 O O . GLU A 1 104 ? -5.438 7.582 12.202 1.00 96.62 104 GLU A O 1
ATOM 851 N N . GLN A 1 105 ? -4.647 8.787 10.481 1.00 97.62 105 GLN A N 1
ATOM 852 C CA . GLN A 1 105 ? -5.672 8.346 9.528 1.00 97.62 105 GLN A CA 1
ATOM 853 C C . GLN A 1 105 ? -5.595 6.840 9.244 1.00 97.62 105 GLN A C 1
ATOM 855 O O . GLN A 1 105 ? -6.622 6.164 9.275 1.00 97.62 105 GLN A O 1
ATOM 860 N N . LEU A 1 106 ? -4.394 6.282 9.062 1.00 97.75 106 LEU A N 1
ATOM 861 C CA . LEU A 1 106 ? -4.204 4.832 8.932 1.00 97.75 106 LEU A CA 1
ATOM 862 C C . LEU A 1 106 ? -4.667 4.076 10.1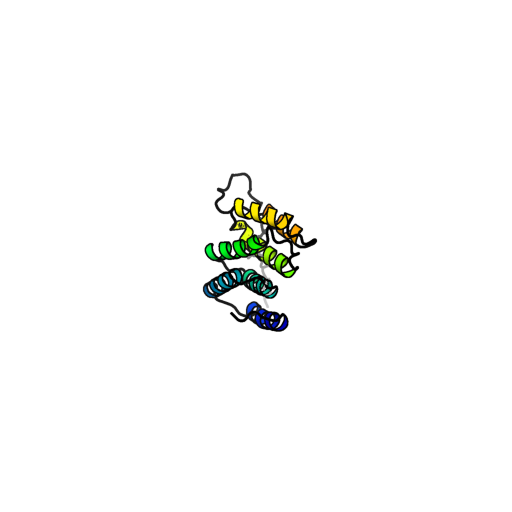73 1.00 97.75 106 LEU A C 1
ATOM 864 O O . LEU A 1 106 ? -5.246 3.001 10.056 1.00 97.75 106 LEU A O 1
ATOM 868 N N . SER A 1 107 ? -4.447 4.630 11.363 1.00 97.06 107 SER A N 1
ATOM 869 C CA . SER A 1 107 ? -4.916 4.008 12.602 1.00 97.06 107 SER A CA 1
ATOM 870 C C . SER A 1 107 ? -6.443 3.912 12.629 1.00 97.06 107 SER A C 1
ATOM 872 O O . SER A 1 107 ? -6.959 2.840 12.936 1.00 97.06 107 SER A O 1
ATOM 874 N N . ARG A 1 108 ? -7.144 4.977 12.209 1.00 97.19 108 ARG A N 1
ATOM 875 C CA . ARG A 1 108 ? -8.609 4.974 12.050 1.00 97.19 108 ARG A CA 1
ATOM 876 C C . ARG A 1 108 ? -9.063 3.985 10.976 1.00 97.19 108 ARG A C 1
ATOM 878 O O . ARG A 1 108 ? -9.981 3.211 11.213 1.00 97.19 108 ARG A O 1
ATOM 885 N N . LEU A 1 109 ? -8.370 3.925 9.835 1.00 97.81 109 LEU A N 1
ATOM 886 C CA . LEU A 1 109 ? -8.651 2.930 8.792 1.00 97.81 109 LEU A CA 1
ATOM 887 C C . LEU A 1 109 ? -8.575 1.502 9.345 1.00 97.81 109 LEU A C 1
ATOM 889 O O . LEU A 1 109 ? -9.446 0.688 9.066 1.00 97.81 109 LEU A O 1
ATOM 893 N N . LEU A 1 110 ? -7.573 1.203 10.171 1.00 96.94 110 LEU A N 1
ATOM 894 C CA . LEU A 1 110 ? -7.399 -0.108 10.803 1.00 96.94 110 LEU A CA 1
ATOM 895 C C . LEU A 1 110 ? -8.372 -0.368 11.965 1.00 96.94 110 LEU A C 1
ATOM 897 O O . LEU A 1 110 ? -8.432 -1.498 12.459 1.00 96.94 110 LEU A O 1
ATOM 901 N N . ASP A 1 111 ? -9.065 0.655 12.471 1.00 95.25 111 ASP A N 1
ATOM 902 C CA . ASP A 1 111 ? -10.168 0.508 13.428 1.00 95.25 111 ASP A CA 1
ATOM 903 C C . ASP A 1 111 ? -11.473 0.113 12.725 1.00 95.25 111 ASP A C 1
ATOM 905 O O . ASP A 1 111 ? -12.311 -0.536 13.351 1.00 95.25 111 ASP A O 1
ATOM 909 N N . ASN A 1 112 ? -11.608 0.423 11.434 1.00 94.62 112 ASN A N 1
ATOM 910 C CA . ASN A 1 112 ? -12.773 0.071 10.624 1.00 94.62 112 ASN A CA 1
ATOM 911 C C . ASN A 1 112 ? -12.525 -1.232 9.842 1.00 94.62 112 ASN A C 1
ATOM 913 O O . ASN A 1 112 ? -13.303 -2.179 9.930 1.00 94.62 112 ASN A O 1
ATOM 917 N N . GLN A 1 113 ? -11.385 -1.330 9.155 1.00 96.12 113 GLN A N 1
ATOM 918 C CA . GLN A 1 113 ? -10.993 -2.468 8.322 1.00 96.12 113 GLN A CA 1
ATOM 919 C C . GLN A 1 113 ? -9.996 -3.373 9.061 1.00 96.12 113 GLN A C 1
ATOM 921 O O . GLN A 1 113 ? -8.787 -3.108 9.109 1.00 96.12 113 GLN A O 1
ATOM 926 N N . LYS A 1 114 ? -10.494 -4.475 9.640 1.00 94.81 114 LYS A N 1
ATOM 927 C CA . LYS A 1 114 ? -9.710 -5.373 10.508 1.00 94.81 114 LYS A CA 1
ATOM 928 C C . LYS A 1 114 ? -9.472 -6.746 9.892 1.00 94.81 114 LYS A C 1
ATOM 930 O O . LYS A 1 114 ? -10.408 -7.456 9.548 1.00 94.81 114 LYS A O 1
ATOM 935 N N . HIS A 1 115 ? -8.212 -7.172 9.918 1.00 97.38 115 HIS A N 1
ATOM 936 C CA . HIS A 1 115 ? -7.806 -8.553 9.693 1.00 97.38 115 HIS A CA 1
ATOM 937 C C . HIS A 1 115 ? -7.043 -9.085 10.909 1.00 97.38 115 HIS A C 1
ATOM 939 O O . HIS A 1 115 ? -6.032 -8.508 11.314 1.00 97.38 115 HIS A O 1
ATOM 945 N N . TYR A 1 116 ? -7.493 -10.216 11.456 1.00 96.19 116 TYR A N 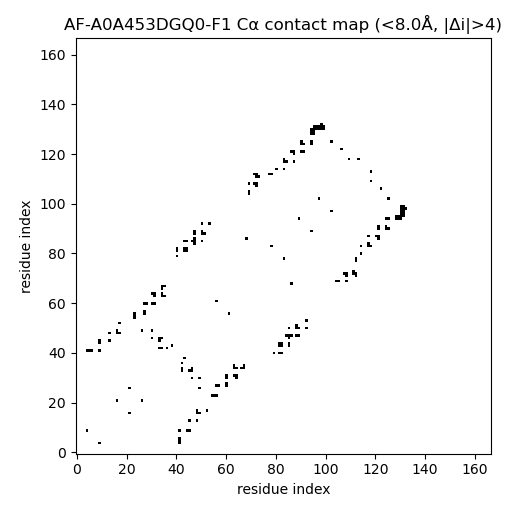1
ATOM 946 C CA . TYR A 1 116 ? -7.034 -10.778 12.733 1.00 96.19 116 TYR A CA 1
ATOM 947 C C . TYR A 1 116 ? -5.512 -10.991 12.841 1.00 96.19 116 TYR A C 1
ATOM 949 O O . TYR A 1 116 ? -4.957 -10.757 13.909 1.00 96.19 116 TYR A O 1
ATOM 957 N N . LEU A 1 117 ? -4.823 -11.362 11.751 1.00 97.06 117 LEU A N 1
ATOM 958 C CA . LEU A 1 117 ? -3.355 -11.543 11.752 1.00 97.06 117 LEU A CA 1
ATOM 959 C C . LEU A 1 117 ? -2.566 -10.347 11.225 1.00 97.06 117 LEU A C 1
ATOM 961 O O . LEU A 1 117 ? -1.415 -10.168 11.591 1.00 97.06 117 LEU A O 1
ATOM 965 N N . VAL A 1 118 ? -3.152 -9.544 10.334 1.00 97.94 118 VAL A N 1
ATOM 966 C CA . VAL A 1 118 ? -2.377 -8.565 9.546 1.00 97.94 118 VAL A CA 1
ATOM 967 C C . VAL A 1 118 ? -2.469 -7.181 10.176 1.00 97.94 118 VAL A C 1
ATOM 969 O O . VAL A 1 118 ? -1.466 -6.486 10.292 1.00 97.94 118 VAL A O 1
ATOM 972 N N . THR A 1 119 ? -3.650 -6.787 10.656 1.00 97.75 119 THR A N 1
ATOM 973 C CA . THR A 1 119 ? -3.843 -5.497 11.329 1.00 97.75 119 THR A CA 1
ATOM 974 C C . THR A 1 119 ? -2.920 -5.301 12.544 1.00 97.75 119 THR A C 1
ATOM 976 O O . THR A 1 119 ? -2.396 -4.192 12.684 1.00 97.75 119 THR A O 1
ATOM 979 N N . PRO A 1 120 ? -2.664 -6.308 13.410 1.00 98.00 120 PRO A N 1
ATOM 980 C CA . PRO A 1 120 ? -1.696 -6.167 14.500 1.00 98.00 120 PRO A CA 1
ATOM 981 C C . PRO A 1 120 ? -0.277 -5.843 14.017 1.00 98.00 120 PRO A C 1
ATOM 983 O O . PRO A 1 120 ? 0.361 -4.952 14.579 1.00 98.00 120 PRO A O 1
ATOM 986 N N . GLU A 1 121 ? 0.181 -6.492 12.942 1.00 98.12 121 GLU A N 1
ATOM 987 C CA . GLU A 1 121 ? 1.498 -6.240 12.346 1.00 98.12 121 GLU A CA 1
ATOM 988 C C . GLU A 1 121 ? 1.583 -4.812 11.795 1.00 98.12 121 GLU A C 1
ATOM 990 O O . GLU A 1 121 ? 2.511 -4.082 12.135 1.00 98.12 121 GLU A O 1
ATOM 995 N N . ILE A 1 122 ? 0.561 -4.347 11.062 1.00 97.94 122 ILE A N 1
ATOM 996 C CA . ILE A 1 122 ? 0.528 -2.965 10.548 1.00 97.94 122 ILE A CA 1
ATOM 997 C C . ILE A 1 122 ? 0.618 -1.957 11.704 1.00 97.94 122 ILE A C 1
ATOM 999 O O . ILE A 1 122 ? 1.381 -0.993 11.644 1.00 97.94 122 ILE A O 1
ATOM 1003 N N . ARG A 1 123 ? -0.126 -2.180 12.797 1.00 97.62 123 ARG A N 1
ATOM 1004 C CA . ARG A 1 123 ? -0.074 -1.298 13.975 1.00 97.62 123 ARG A CA 1
ATOM 1005 C C . ARG A 1 123 ? 1.295 -1.303 14.642 1.00 97.62 123 ARG A C 1
ATOM 1007 O O . ARG A 1 123 ? 1.746 -0.245 15.082 1.00 97.62 123 ARG A O 1
ATOM 1014 N N . ARG A 1 124 ? 1.952 -2.462 14.733 1.00 97.69 124 ARG A N 1
ATOM 1015 C CA . ARG A 1 124 ? 3.315 -2.571 15.268 1.00 97.69 124 ARG A CA 1
ATOM 1016 C C . ARG A 1 124 ? 4.296 -1.757 14.425 1.00 97.69 124 ARG A C 1
ATOM 1018 O O . ARG A 1 124 ? 5.096 -1.002 14.978 1.00 97.69 124 ARG A O 1
ATOM 1025 N N . GLU A 1 125 ? 4.208 -1.865 13.103 1.00 96.75 125 GLU A N 1
ATOM 1026 C CA . GLU A 1 125 ? 5.058 -1.108 12.183 1.00 96.75 125 GLU A CA 1
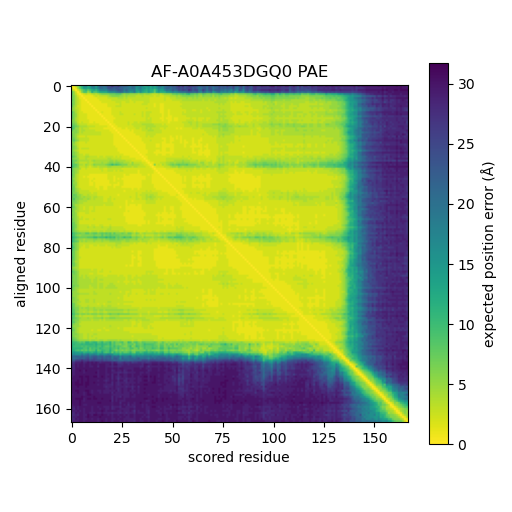ATOM 1027 C C . GLU A 1 125 ? 4.836 0.405 12.307 1.00 96.75 125 GLU A C 1
ATOM 1029 O O . GLU A 1 125 ? 5.802 1.157 12.421 1.00 96.75 125 GLU A O 1
ATOM 1034 N N . LEU A 1 126 ? 3.582 0.865 12.388 1.00 96.25 126 LEU A N 1
ATOM 1035 C CA . LEU A 1 126 ? 3.282 2.291 12.562 1.00 96.25 126 LEU A CA 1
ATOM 1036 C C . LEU A 1 126 ? 3.808 2.840 13.895 1.00 96.25 126 LEU A C 1
ATOM 1038 O O . LEU A 1 126 ? 4.413 3.910 13.912 1.00 96.25 126 LEU A O 1
ATOM 1042 N N . ARG A 1 127 ? 3.637 2.102 15.000 1.00 94.00 127 ARG A N 1
ATOM 1043 C CA . ARG A 1 127 ? 4.110 2.518 16.336 1.00 94.00 127 ARG A CA 1
ATOM 1044 C C . ARG A 1 127 ? 5.632 2.567 16.452 1.00 94.00 127 ARG A C 1
ATOM 1046 O O . ARG A 1 127 ? 6.148 3.345 17.242 1.00 94.00 127 ARG A O 1
ATOM 1053 N N . SER A 1 128 ? 6.342 1.743 15.686 1.00 91.75 128 SER A N 1
ATOM 1054 C CA . SER A 1 128 ? 7.807 1.634 15.728 1.00 91.75 128 SER A CA 1
ATOM 1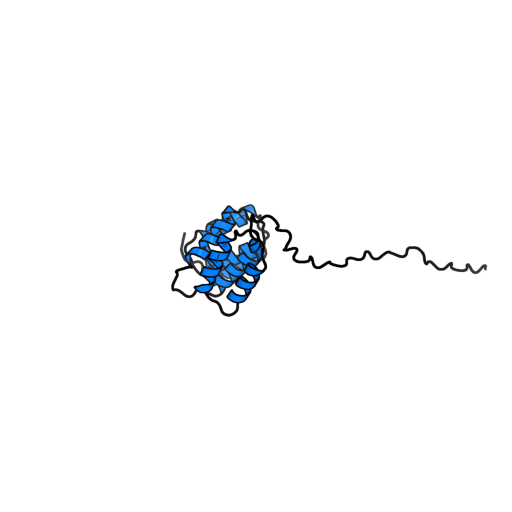055 C C . SER A 1 128 ? 8.527 2.568 14.744 1.00 91.75 128 SER A C 1
ATOM 1057 O O . SER A 1 128 ? 9.703 2.360 14.455 1.00 91.75 128 SER A O 1
ATOM 1059 N N . SER A 1 129 ? 7.842 3.574 14.191 1.00 91.00 129 SER A N 1
ATOM 1060 C CA . SER A 1 129 ? 8.362 4.406 13.097 1.00 91.00 129 SER A CA 1
ATOM 1061 C C . SER A 1 129 ? 8.400 5.895 13.426 1.00 91.00 129 SER A C 1
ATOM 1063 O O . SER A 1 129 ? 7.481 6.422 14.054 1.00 91.00 129 SER A O 1
ATOM 1065 N N . ALA A 1 130 ? 9.425 6.590 12.929 1.00 90.38 130 ALA A N 1
ATOM 1066 C CA . ALA A 1 130 ? 9.548 8.044 13.034 1.00 90.38 130 ALA A CA 1
ATOM 1067 C C . ALA A 1 130 ? 8.593 8.748 12.060 1.00 90.38 130 ALA A C 1
ATOM 1069 O O . ALA A 1 130 ? 8.224 8.178 11.031 1.00 90.38 130 ALA A O 1
ATOM 1070 N N . ASN A 1 131 ? 8.154 9.967 12.376 1.00 91.25 131 ASN A N 1
ATOM 1071 C CA . ASN A 1 131 ? 7.282 10.739 11.489 1.00 91.25 131 ASN A CA 1
ATOM 1072 C C . ASN A 1 131 ? 8.106 11.579 10.511 1.00 91.25 131 ASN A C 1
ATOM 1074 O O . ASN A 1 131 ? 9.098 12.204 10.892 1.00 91.25 131 ASN A O 1
ATOM 1078 N N . ARG A 1 132 ? 7.661 11.648 9.254 1.00 88.00 132 ARG A N 1
ATOM 1079 C CA . ARG A 1 132 ? 8.266 12.524 8.249 1.00 88.00 132 ARG A CA 1
ATOM 1080 C C . ARG A 1 132 ? 8.191 13.981 8.712 1.00 88.00 132 ARG A C 1
ATOM 1082 O O . ARG A 1 132 ? 7.123 14.462 9.087 1.00 88.00 132 ARG A O 1
ATOM 1089 N N . GLY A 1 133 ? 9.320 14.688 8.657 1.00 81.06 133 GLY A N 1
ATOM 1090 C CA . GLY A 1 133 ? 9.413 16.110 9.009 1.00 81.06 133 GLY A CA 1
ATOM 1091 C C . GLY A 1 133 ? 9.491 16.409 10.510 1.00 81.06 133 GLY A C 1
ATOM 1092 O O . GLY A 1 133 ? 9.600 17.576 10.887 1.00 81.06 133 GLY A O 1
ATOM 1093 N N . GLU A 1 134 ? 9.473 15.391 11.373 1.00 81.75 134 GLU A N 1
ATOM 1094 C CA . GLU A 1 134 ? 9.729 15.574 12.799 1.00 81.75 134 GLU A CA 1
ATOM 1095 C C . GLU A 1 134 ? 11.231 15.802 13.015 1.00 81.75 134 GLU A C 1
ATOM 1097 O O . GLU A 1 134 ? 12.070 15.014 12.574 1.00 81.75 134 GLU A O 1
ATOM 1102 N N . LYS A 1 135 ? 11.590 16.920 13.657 1.00 69.12 135 LYS A N 1
ATOM 1103 C CA . LYS A 1 135 ? 12.978 17.149 14.073 1.00 69.12 135 LYS A CA 1
ATOM 1104 C C . LYS A 1 135 ? 13.331 16.069 15.096 1.00 69.12 135 LYS A C 1
ATOM 1106 O O . LYS A 1 135 ? 12.488 15.810 15.956 1.00 69.12 135 LYS A O 1
ATOM 1111 N N . PRO A 1 136 ? 14.532 15.467 15.043 1.00 59.91 136 PRO A N 1
ATOM 1112 C CA . PRO A 1 136 ? 14.955 14.548 16.085 1.00 59.91 136 PRO A CA 1
ATOM 1113 C C . PRO A 1 136 ? 14.917 15.310 17.410 1.00 59.91 136 PRO A C 1
ATOM 1115 O O . PRO A 1 136 ? 15.710 16.215 17.649 1.00 59.91 136 PRO A O 1
ATOM 1118 N N . THR A 1 137 ? 13.918 15.013 18.231 1.00 59.28 137 THR A N 1
ATOM 1119 C CA . THR A 1 137 ? 13.957 15.354 19.644 1.00 59.28 137 THR A CA 1
ATOM 1120 C C . THR A 1 137 ? 14.923 14.360 20.277 1.00 59.28 137 THR A C 1
ATOM 1122 O O . THR A 1 137 ? 14.898 13.178 19.928 1.00 59.28 137 THR A O 1
ATOM 1125 N N . ASP A 1 138 ? 15.798 14.827 21.171 1.00 50.78 138 ASP A N 1
ATOM 1126 C CA . ASP A 1 138 ? 16.911 14.078 21.792 1.00 50.78 138 ASP A CA 1
ATOM 1127 C C . ASP A 1 138 ? 16.497 12.834 22.624 1.00 50.78 138 ASP A C 1
ATOM 1129 O O . ASP A 1 138 ? 17.239 12.364 23.480 1.00 50.78 138 ASP A O 1
ATOM 1133 N N . MET A 1 139 ? 15.311 12.263 22.402 1.00 52.47 139 MET A N 1
ATOM 1134 C CA . MET A 1 139 ? 14.741 11.171 23.192 1.00 52.47 139 MET A CA 1
ATOM 1135 C C . MET A 1 139 ? 14.266 9.955 22.384 1.00 52.47 139 MET A C 1
ATOM 1137 O O . MET A 1 139 ? 13.528 9.116 22.895 1.00 52.47 139 MET A O 1
ATOM 1141 N N . SER A 1 140 ? 14.710 9.782 21.139 1.00 46.22 140 SER A N 1
ATOM 1142 C CA . SER A 1 140 ? 14.525 8.507 20.427 1.00 46.22 140 SER A CA 1
ATOM 1143 C C . SER A 1 140 ? 15.713 8.160 19.544 1.00 46.22 140 SER A C 1
ATOM 1145 O O . SER A 1 140 ? 15.614 8.060 18.324 1.00 46.22 140 SER A O 1
ATOM 1147 N N . ILE A 1 141 ? 16.847 7.888 20.188 1.00 42.34 141 ILE A N 1
ATOM 1148 C CA . ILE A 1 141 ? 17.813 6.951 19.622 1.00 42.34 141 ILE A CA 1
ATOM 1149 C C . ILE A 1 141 ? 17.237 5.560 19.896 1.00 42.34 141 ILE A C 1
ATOM 1151 O O . ILE A 1 141 ? 17.450 4.979 20.959 1.00 42.34 141 ILE A O 1
ATOM 1155 N N . CYS A 1 142 ? 16.465 5.025 18.949 1.00 46.22 142 CYS A N 1
ATOM 1156 C CA . CYS A 1 142 ? 16.358 3.576 18.838 1.00 46.22 142 CYS A CA 1
ATOM 1157 C C . CYS A 1 142 ? 17.795 3.080 18.656 1.00 46.22 142 CYS A C 1
ATOM 1159 O O . CYS A 1 142 ? 18.462 3.479 17.699 1.00 46.22 142 CYS A O 1
ATOM 1161 N N . SER A 1 143 ? 18.309 2.338 19.637 1.00 41.84 143 SER A N 1
ATOM 1162 C CA . SER A 1 143 ? 19.688 1.867 19.632 1.00 41.84 143 SER A CA 1
ATOM 1163 C C . SER A 1 143 ? 19.972 1.184 18.293 1.00 41.84 143 SER A C 1
ATOM 1165 O O . SER A 1 143 ? 19.246 0.249 17.940 1.00 41.84 143 SER A O 1
ATOM 1167 N N . PRO A 1 144 ? 20.995 1.600 17.526 1.00 43.03 144 PRO A N 1
ATOM 1168 C CA . PRO A 1 144 ? 21.457 0.747 16.452 1.00 43.03 144 PRO A CA 1
ATOM 1169 C C . PRO A 1 144 ? 21.922 -0.549 17.118 1.00 43.03 144 PRO A C 1
ATOM 1171 O O . PRO A 1 144 ? 22.703 -0.513 18.070 1.00 43.03 144 PRO A O 1
ATOM 1174 N N . VAL A 1 145 ? 21.419 -1.694 16.653 1.00 44.31 145 VAL A N 1
ATOM 1175 C CA . VAL A 1 145 ? 22.082 -2.974 16.908 1.00 44.31 145 VAL A CA 1
ATOM 1176 C C . VAL A 1 145 ? 23.504 -2.787 16.394 1.00 44.31 145 VAL A C 1
ATOM 1178 O O . VAL A 1 145 ? 23.726 -2.698 15.186 1.00 44.31 145 VAL A O 1
ATOM 1181 N N . SER A 1 146 ? 24.461 -2.637 17.304 1.00 41.00 146 SER A N 1
ATOM 1182 C CA . SER A 1 146 ? 25.872 -2.615 16.967 1.00 41.00 146 SER A CA 1
ATOM 1183 C C . SER A 1 146 ? 26.219 -4.000 16.440 1.00 41.00 146 SER A C 1
ATOM 1185 O O . SER A 1 146 ? 26.411 -4.953 17.192 1.00 41.00 146 SER A O 1
ATOM 1187 N N . VAL A 1 147 ? 26.263 -4.129 15.115 1.00 45.78 147 VAL A N 1
ATOM 1188 C CA . VAL A 1 147 ? 26.948 -5.247 14.478 1.00 45.78 147 VAL A CA 1
ATOM 1189 C C . VAL A 1 147 ? 28.406 -5.118 14.902 1.00 45.78 147 VAL A C 1
ATOM 1191 O O . VAL A 1 147 ? 29.110 -4.207 14.471 1.00 45.78 147 VAL A O 1
A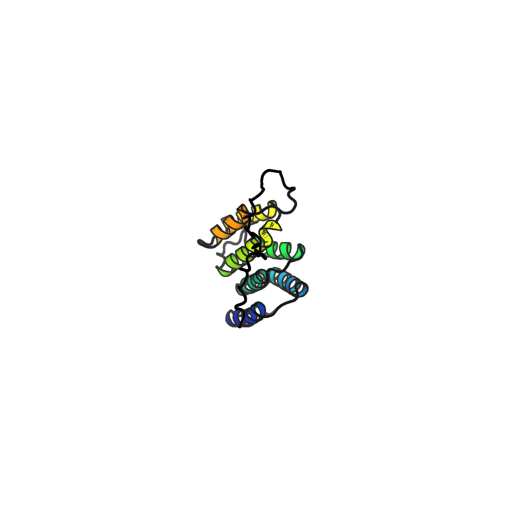TOM 1194 N N . ILE A 1 148 ? 28.848 -5.995 15.801 1.00 49.56 148 ILE A N 1
ATOM 1195 C CA . ILE A 1 148 ? 30.262 -6.152 16.127 1.00 49.56 148 ILE A CA 1
ATOM 1196 C C . ILE A 1 148 ? 30.919 -6.776 14.892 1.00 49.56 148 ILE A C 1
ATOM 1198 O O . ILE A 1 148 ? 31.088 -7.987 14.805 1.00 49.56 148 ILE A O 1
ATOM 1202 N N . THR A 1 149 ? 31.289 -5.958 13.911 1.00 45.12 149 THR A N 1
ATOM 1203 C CA . THR A 1 149 ? 32.377 -6.312 13.002 1.00 45.12 149 THR A CA 1
ATOM 1204 C C . THR A 1 149 ? 33.667 -5.949 13.719 1.00 45.12 149 THR A C 1
ATOM 1206 O O . THR A 1 149 ? 34.197 -4.854 13.544 1.00 45.12 149 THR A O 1
ATOM 1209 N N . LYS A 1 150 ? 34.161 -6.847 14.580 1.00 44.22 150 LYS A N 1
ATOM 1210 C CA . LYS A 1 150 ? 35.589 -6.818 14.900 1.00 44.22 150 LYS A CA 1
ATOM 1211 C C . LYS A 1 150 ? 36.325 -7.140 13.594 1.00 44.22 150 LYS A C 1
ATOM 1213 O O . LYS A 1 150 ? 36.001 -8.163 12.988 1.00 44.22 150 LYS A O 1
ATOM 1218 N N . PRO A 1 151 ? 37.265 -6.301 13.135 1.00 45.03 151 PRO A N 1
ATOM 1219 C CA . PRO A 1 151 ? 38.240 -6.745 12.156 1.00 45.03 151 PRO A CA 1
ATOM 1220 C C . PRO A 1 151 ? 38.975 -7.932 12.781 1.00 45.03 151 PRO A C 1
ATOM 1222 O O . PRO A 1 151 ? 39.397 -7.856 13.935 1.00 45.03 151 PRO A O 1
ATOM 1225 N N . ILE A 1 152 ? 39.073 -9.040 12.056 1.00 53.03 152 ILE A N 1
ATOM 1226 C CA . ILE A 1 152 ? 40.042 -10.077 12.392 1.00 53.03 152 ILE A CA 1
ATOM 1227 C C . ILE A 1 152 ? 41.401 -9.419 12.137 1.00 53.03 152 ILE A C 1
ATOM 1229 O O . ILE A 1 152 ? 41.735 -9.136 10.988 1.00 53.03 152 ILE A O 1
ATOM 1233 N N . GLU A 1 153 ? 42.127 -9.078 13.201 1.00 51.00 153 GLU A N 1
ATOM 1234 C CA . GLU A 1 153 ? 43.556 -8.794 13.091 1.00 51.00 153 GLU A CA 1
ATOM 1235 C C . GLU A 1 153 ? 44.218 -10.097 12.646 1.00 51.00 153 GLU A C 1
ATOM 1237 O O . GLU A 1 153 ? 44.256 -11.082 13.381 1.00 51.00 153 GLU A O 1
ATOM 1242 N N . GLU A 1 154 ? 44.672 -10.133 11.395 1.00 53.66 154 GLU A N 1
ATOM 1243 C CA . GLU A 1 154 ? 45.634 -11.138 10.971 1.00 53.66 154 GLU A CA 1
ATOM 1244 C C . GLU A 1 154 ? 46.927 -10.885 11.751 1.00 53.66 154 GLU A C 1
ATOM 1246 O O . GLU A 1 154 ? 47.683 -9.961 11.437 1.00 53.66 154 GLU A O 1
ATOM 1251 N N . ASP A 1 155 ? 47.171 -11.709 12.772 1.00 48.12 155 ASP A N 1
ATOM 1252 C CA . ASP A 1 155 ? 48.461 -11.844 13.449 1.00 48.12 155 ASP A CA 1
ATOM 1253 C C . ASP A 1 155 ? 49.513 -12.292 12.423 1.00 48.12 155 ASP A C 1
ATOM 1255 O O . ASP A 1 155 ? 49.824 -13.470 12.250 1.00 48.12 155 ASP A O 1
ATOM 1259 N N . ARG A 1 156 ? 50.069 -11.318 11.698 1.00 54.25 156 ARG A N 1
ATOM 1260 C CA . ARG A 1 156 ? 51.089 -11.495 10.655 1.00 54.25 156 ARG A CA 1
ATOM 1261 C C . ARG A 1 156 ? 52.468 -11.885 11.196 1.00 54.25 156 ARG A C 1
ATOM 1263 O O . ARG A 1 156 ? 53.434 -11.814 10.443 1.00 54.25 156 ARG A O 1
ATOM 1270 N N . TRP A 1 157 ? 52.598 -12.289 12.459 1.00 56.75 157 TRP A N 1
ATOM 1271 C CA . TRP A 1 157 ? 53.908 -12.599 13.030 1.00 56.75 157 TRP A CA 1
ATOM 1272 C C . TRP A 1 157 ? 53.875 -13.680 14.112 1.00 56.75 157 TRP A C 1
ATOM 1274 O O . TRP A 1 157 ? 54.153 -13.427 15.276 1.00 56.75 157 TRP A O 1
ATOM 1284 N N . ASN A 1 158 ? 53.572 -14.912 13.709 1.00 56.28 158 ASN A N 1
ATOM 1285 C CA . ASN A 1 158 ? 54.014 -16.115 14.420 1.00 56.28 158 ASN A CA 1
ATOM 1286 C C . ASN A 1 158 ? 54.366 -17.193 13.389 1.00 56.28 158 ASN A C 1
ATOM 1288 O O . ASN A 1 158 ? 53.709 -18.225 13.276 1.00 56.28 158 ASN A O 1
ATOM 1292 N N . VAL A 1 159 ? 55.391 -16.914 12.583 1.00 60.31 159 VAL A N 1
ATOM 1293 C CA . VAL A 1 159 ? 56.072 -17.956 11.811 1.00 60.31 159 VAL A CA 1
ATOM 1294 C C . VAL A 1 159 ? 57.145 -18.537 12.735 1.00 60.31 159 VAL A C 1
ATOM 1296 O O . VAL A 1 159 ? 58.039 -17.790 13.129 1.00 60.31 159 VAL A O 1
ATOM 1299 N N . PRO A 1 160 ? 57.067 -19.816 13.136 1.00 63.28 160 PRO A N 1
ATOM 1300 C CA . PRO A 1 160 ? 58.167 -20.448 13.850 1.00 63.28 160 PRO A CA 1
ATOM 1301 C C . PRO A 1 160 ? 59.379 -20.569 12.916 1.00 63.28 160 PRO A C 1
ATOM 1303 O O . PRO A 1 160 ? 59.237 -20.974 11.761 1.00 63.28 160 PRO A O 1
ATOM 1306 N N . GLU A 1 161 ? 60.564 -20.207 13.409 1.00 59.50 161 GLU A N 1
ATOM 1307 C CA . GLU A 1 161 ? 61.823 -20.429 12.694 1.00 59.50 161 GLU A CA 1
ATOM 1308 C C . GLU A 1 161 ? 62.014 -21.932 12.465 1.00 59.50 161 GLU A C 1
ATOM 1310 O O . GLU A 1 161 ? 62.037 -22.722 13.410 1.00 59.50 161 GLU A O 1
ATOM 1315 N N . VAL A 1 162 ? 62.107 -22.328 11.194 1.00 63.50 162 VAL A N 1
ATOM 1316 C CA . VAL A 1 162 ? 62.404 -23.706 10.800 1.00 63.50 162 VAL A CA 1
ATOM 1317 C C . VAL A 1 162 ? 63.916 -23.899 10.933 1.00 63.50 162 VAL A C 1
ATOM 1319 O O . VAL A 1 162 ? 64.660 -23.186 10.254 1.00 63.50 162 VAL A O 1
ATOM 1322 N N . PRO A 1 163 ? 64.399 -24.828 11.775 1.00 58.50 163 PRO A N 1
ATOM 1323 C CA . PRO A 1 163 ? 65.813 -25.167 11.809 1.00 58.50 163 PRO A CA 1
ATOM 1324 C C . PRO A 1 163 ? 66.198 -25.758 10.452 1.00 58.50 163 PRO A C 1
ATOM 1326 O O . PRO A 1 163 ? 65.583 -26.727 10.006 1.00 58.50 163 PRO A O 1
ATOM 1329 N N . MET A 1 164 ? 67.183 -25.167 9.779 1.00 68.06 164 MET A N 1
ATOM 1330 C CA . MET A 1 164 ? 67.813 -25.834 8.645 1.00 68.06 164 MET A CA 1
ATOM 1331 C C . MET A 1 164 ? 68.712 -26.936 9.202 1.00 68.06 164 MET A C 1
ATOM 1333 O O . MET A 1 164 ? 69.653 -26.642 9.937 1.00 68.06 164 MET A O 1
ATOM 1337 N N . GLU A 1 165 ? 68.403 -28.191 8.890 1.00 64.75 165 GLU A N 1
ATOM 1338 C CA . GLU A 1 165 ? 69.371 -29.276 9.044 1.00 64.75 165 GLU A CA 1
ATOM 1339 C C . GLU A 1 165 ? 70.453 -29.091 7.970 1.00 64.75 165 GLU A C 1
ATOM 1341 O O . GLU A 1 165 ? 70.145 -28.990 6.780 1.00 64.75 165 GLU A O 1
ATOM 1346 N N . GLU A 1 166 ? 71.706 -28.961 8.408 1.00 54.78 166 GLU A N 1
ATOM 1347 C CA . GLU A 1 166 ? 72.882 -29.045 7.544 1.00 54.78 166 GLU A CA 1
ATOM 1348 C C . GLU A 1 166 ? 73.198 -30.532 7.293 1.00 54.78 166 GLU A C 1
ATOM 1350 O O . GLU A 1 166 ? 73.442 -31.267 8.250 1.00 54.78 166 GLU A O 1
ATOM 1355 N N . ASP A 1 167 ? 73.175 -30.899 6.005 1.00 48.50 167 ASP A N 1
ATOM 1356 C CA . ASP A 1 167 ? 73.681 -32.104 5.307 1.00 48.50 167 ASP A CA 1
ATOM 1357 C C . ASP A 1 167 ? 73.205 -33.521 5.707 1.00 48.50 167 ASP A C 1
ATOM 1359 O O . ASP A 1 167 ? 73.600 -34.069 6.762 1.00 48.50 167 ASP A O 1
#